Protein AF-A0A6N8XEV0-F1 (afdb_monomer)

Foldseek 3Di:
DALCVLCVQLVHHSVRSVCVVVVNDDDDPVRLCSSCVSVVHDSVVVDPPPPVVVDDPAPLNPDDPPDDPVVSVVSVVD

Nearest PDB structures (foldseek):
  3vk0-assembly1_A  TM=9.276E-01  e=9.199E-03  Neisseria meningitidis MC58
  3vk0-assembly2_B  TM=9.136E-01  e=1.169E-02  Neisseria meningitidis MC58
  3jxc-assembly1_L  TM=8.783E-01  e=3.230E-02  Lederbergvirus P22
  6rnz-assembly2_B  TM=8.925E-01  e=1.134E-01  Deinococcus deserti
  6jq1-assembly1_A  TM=6.691E-01  e=2.063E-01  Deinococcus geothermalis DSM 11300

Solvent-accessible surface area (backbone atoms only — not comparable to full-atom values): 4965 Å² total; per-residue (Å²): 138,50,57,58,55,52,11,63,76,68,76,42,51,41,68,54,44,52,33,40,78,68,70,73,41,90,76,54,73,67,56,49,49,45,50,19,60,74,68,75,45,62,56,74,78,75,49,77,78,59,93,49,73,92,58,81,69,50,76,62,76,75,54,68,94,82,61,58,66,70,59,55,61,50,48,76,75,111

Radius of gyration: 18.46 Å; Cα contacts (8 Å, |Δi|>4): 50; chains: 1; bounding box: 44×23×42 Å

Structure (mmCIF, N/CA/C/O backbone):
data_AF-A0A6N8XEV0-F1
#
_entry.id   AF-A0A6N8XEV0-F1
#
loop_
_atom_site.group_PDB
_atom_site.id
_atom_site.type_symbol
_atom_site.label_atom_id
_atom_site.label_alt_id
_atom_site.label_comp_id
_atom_site.label_asym_id
_atom_site.label_entity_id
_atom_site.label_seq_id
_atom_site.pdbx_PDB_ins_code
_atom_site.Cartn_x
_atom_site.Cartn_y
_atom_site.Cartn_z
_atom_site.occupancy
_atom_site.B_iso_or_equiv
_atom_site.auth_seq_id
_atom_site.auth_comp_id
_atom_site.auth_asym_id
_atom_site.auth_atom_id
_atom_site.pdbx_PDB_model_num
ATOM 1 N N . MET A 1 1 ? -15.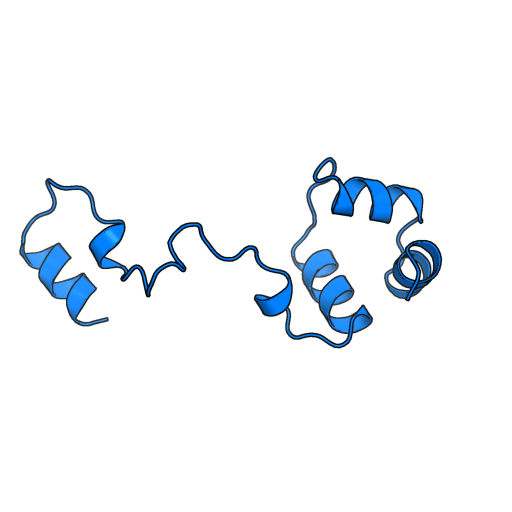129 5.943 -1.419 1.00 88.69 1 MET A N 1
ATOM 2 C CA . MET A 1 1 ? -15.004 4.841 -0.435 1.00 88.69 1 MET A CA 1
ATOM 3 C C . MET A 1 1 ? -14.165 5.308 0.758 1.00 88.69 1 MET A C 1
ATOM 5 O O . MET A 1 1 ? -13.320 6.170 0.564 1.00 88.69 1 MET A O 1
ATOM 9 N N . THR A 1 2 ? -14.396 4.801 1.976 1.00 97.44 2 THR A N 1
ATOM 10 C CA . THR A 1 2 ? -13.542 5.089 3.157 1.00 97.44 2 THR A CA 1
ATOM 11 C C . THR A 1 2 ? -12.589 3.919 3.437 1.00 97.44 2 THR A C 1
ATOM 13 O O . THR A 1 2 ? -12.881 2.800 3.030 1.00 97.44 2 THR A O 1
ATOM 16 N N . GLN A 1 3 ? -11.503 4.123 4.195 1.00 97.38 3 GLN A N 1
ATOM 17 C CA . GLN A 1 3 ? -10.586 3.036 4.600 1.00 97.38 3 GLN A CA 1
ATOM 18 C C . GLN A 1 3 ? -11.297 1.895 5.350 1.00 97.38 3 GLN A C 1
ATOM 20 O O . GLN A 1 3 ? -10.947 0.727 5.203 1.00 97.38 3 GLN A O 1
ATOM 25 N N . ALA A 1 4 ? -12.294 2.230 6.179 1.00 97.81 4 ALA A N 1
ATOM 26 C CA . ALA A 1 4 ? -13.071 1.239 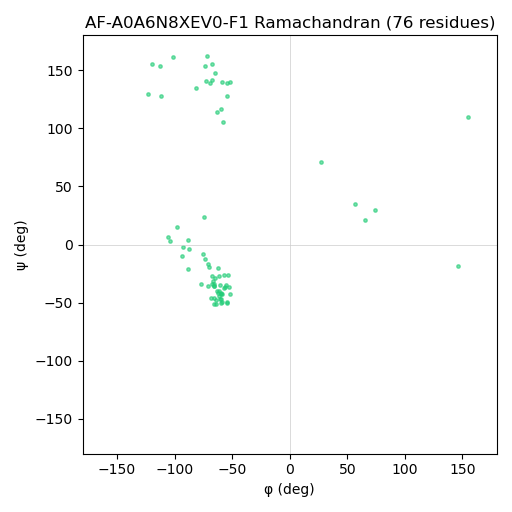6.920 1.00 97.81 4 ALA A CA 1
ATOM 27 C C . ALA A 1 4 ? -13.994 0.428 5.998 1.00 97.81 4 ALA A C 1
ATOM 29 O O . ALA A 1 4 ? -14.176 -0.765 6.226 1.00 97.81 4 ALA A O 1
ATOM 30 N N . GLU A 1 5 ? -14.555 1.067 4.969 1.00 98.00 5 GLU A N 1
ATOM 31 C CA . GLU A 1 5 ? -15.346 0.391 3.936 1.00 98.00 5 GLU A CA 1
ATOM 32 C C . GLU A 1 5 ? -14.474 -0.555 3.109 1.00 98.00 5 GLU A C 1
ATOM 34 O O . GLU A 1 5 ? -14.770 -1.744 3.037 1.00 98.00 5 GLU A O 1
ATOM 39 N N . LEU A 1 6 ? -13.347 -0.048 2.593 1.00 97.56 6 LEU A N 1
ATOM 40 C CA . LEU A 1 6 ? -12.388 -0.843 1.831 1.00 97.56 6 LEU A CA 1
ATOM 41 C C . LEU A 1 6 ? -11.946 -2.064 2.637 1.00 97.56 6 LEU A C 1
ATOM 43 O O . LEU A 1 6 ? -12.053 -3.186 2.157 1.00 97.56 6 LEU A O 1
ATOM 47 N N . GLY A 1 7 ? -11.526 -1.852 3.889 1.00 97.25 7 GLY A N 1
ATOM 48 C CA . GLY A 1 7 ? -11.106 -2.929 4.779 1.00 97.25 7 GLY A CA 1
ATOM 49 C C . GLY A 1 7 ? -12.169 -4.019 4.925 1.00 97.25 7 GLY A C 1
ATOM 50 O O . GLY A 1 7 ? -11.869 -5.191 4.710 1.00 97.25 7 GLY A O 1
ATOM 51 N N . ARG A 1 8 ? -13.428 -3.654 5.202 1.00 97.38 8 ARG A N 1
ATOM 52 C CA . ARG A 1 8 ? -14.519 -4.641 5.279 1.00 97.38 8 ARG A CA 1
ATOM 53 C C . ARG A 1 8 ? -14.694 -5.424 3.980 1.00 97.38 8 ARG A C 1
ATOM 55 O O . ARG A 1 8 ? -14.876 -6.635 4.043 1.00 97.38 8 ARG A O 1
ATOM 62 N N . GLN A 1 9 ? -14.619 -4.754 2.834 1.00 96.94 9 GLN A N 1
ATOM 63 C CA . GLN A 1 9 ? -14.824 -5.373 1.525 1.00 96.94 9 GLN A CA 1
ATOM 64 C C . GLN A 1 9 ? -13.741 -6.408 1.178 1.00 96.94 9 GLN A C 1
ATOM 66 O O . GLN A 1 9 ? -14.050 -7.437 0.581 1.00 96.94 9 GLN A O 1
ATOM 71 N N . ILE A 1 10 ? -12.488 -6.176 1.586 1.00 96.19 10 ILE A N 1
ATOM 72 C CA . ILE A 1 10 ? -11.351 -7.062 1.267 1.00 96.19 10 ILE A CA 1
ATOM 73 C C . ILE A 1 10 ? -10.875 -7.921 2.450 1.00 96.19 10 ILE A C 1
ATOM 75 O O . ILE A 1 10 ? -9.879 -8.635 2.335 1.00 96.19 10 ILE A O 1
ATOM 79 N N . GLY A 1 11 ? -11.584 -7.891 3.582 1.00 96.06 11 GLY A N 1
ATOM 80 C CA . GLY A 1 11 ? -11.246 -8.679 4.771 1.00 96.06 11 GLY A CA 1
ATOM 81 C C . GLY A 1 11 ? -10.033 -8.159 5.551 1.00 96.06 11 GLY A C 1
ATOM 82 O O . GLY A 1 11 ? -9.324 -8.943 6.178 1.00 96.06 11 GLY A O 1
ATOM 83 N N . LEU A 1 12 ? -9.782 -6.849 5.521 1.00 95.94 12 LEU A N 1
ATOM 84 C CA . LEU A 1 12 ? -8.734 -6.169 6.280 1.00 95.94 12 LEU A CA 1
ATOM 85 C C . LEU A 1 12 ? -9.313 -5.245 7.358 1.00 95.94 12 LEU A C 1
ATOM 87 O O . LEU A 1 12 ? -10.410 -4.701 7.246 1.00 95.94 12 LEU A O 1
ATOM 91 N N . SER A 1 13 ? -8.539 -5.011 8.419 1.00 97.75 13 SER A N 1
ATOM 92 C CA . SER A 1 13 ? -8.890 -3.976 9.394 1.00 97.75 13 SER A CA 1
ATOM 93 C C . SER A 1 13 ? -8.644 -2.579 8.812 1.00 97.75 13 SER A C 1
ATOM 95 O O . SER A 1 13 ? -7.746 -2.396 7.987 1.00 97.75 13 SER A O 1
ATOM 97 N N . ARG A 1 14 ? -9.367 -1.560 9.299 1.00 97.69 14 ARG A N 1
ATOM 98 C CA . ARG A 1 14 ? -9.084 -0.152 8.956 1.00 97.69 14 ARG A CA 1
ATOM 99 C C . ARG A 1 14 ? -7.607 0.197 9.196 1.00 97.69 14 ARG A C 1
ATOM 10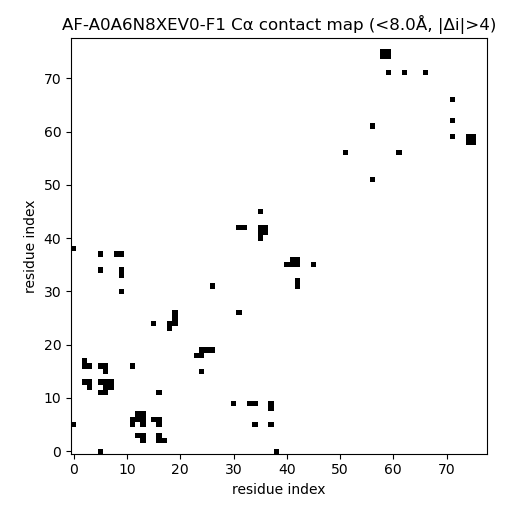1 O O . ARG A 1 14 ? -6.995 0.849 8.360 1.00 97.69 14 ARG A O 1
ATOM 108 N N . THR A 1 15 ? -7.035 -0.252 10.315 1.00 98.00 15 THR A N 1
ATOM 109 C CA . THR A 1 15 ? -5.625 -0.013 10.666 1.00 98.00 15 THR A CA 1
ATOM 110 C C . THR A 1 15 ? -4.669 -0.655 9.662 1.00 98.00 15 THR A C 1
ATOM 112 O O . THR A 1 15 ? -3.684 -0.033 9.281 1.00 98.00 15 THR A O 1
ATOM 115 N N . SER A 1 16 ? -4.973 -1.869 9.192 1.00 97.19 16 SER A N 1
ATOM 116 C CA . SER A 1 16 ? -4.196 -2.543 8.146 1.00 97.19 16 SER A CA 1
ATOM 117 C C . SER A 1 16 ? -4.205 -1.736 6.849 1.00 97.19 16 SER A C 1
ATOM 119 O O . SER A 1 16 ? -3.146 -1.533 6.269 1.00 97.19 16 SER A O 1
ATOM 121 N N . VAL A 1 17 ? -5.371 -1.220 6.440 1.00 97.12 17 VAL A N 1
ATOM 122 C CA . VAL A 1 17 ? -5.495 -0.348 5.259 1.00 97.12 17 VAL A CA 1
ATOM 123 C C . VAL A 1 17 ? -4.658 0.921 5.431 1.00 97.12 17 VAL A C 1
ATOM 125 O O . VAL A 1 17 ? -3.874 1.256 4.552 1.00 97.12 17 VAL A O 1
ATOM 128 N N . THR A 1 18 ? -4.735 1.585 6.589 1.00 97.75 18 THR A N 1
ATOM 129 C CA . THR A 1 18 ? -3.894 2.758 6.874 1.00 97.75 18 THR A CA 1
ATOM 130 C C . THR A 1 18 ? -2.399 2.428 6.814 1.00 97.75 18 THR A C 1
ATOM 132 O O . THR A 1 18 ? -1.632 3.203 6.256 1.00 97.75 18 THR A O 1
ATOM 135 N N . ASN A 1 19 ? -1.955 1.290 7.352 1.00 97.56 19 ASN A N 1
ATOM 136 C CA . ASN A 1 19 ? -0.540 0.914 7.297 1.00 97.56 19 ASN A CA 1
ATOM 137 C C . ASN A 1 19 ? -0.063 0.600 5.873 1.00 97.56 19 ASN A C 1
ATOM 139 O O . ASN A 1 19 ? 1.079 0.921 5.550 1.00 97.56 19 ASN A O 1
ATOM 143 N N . ILE A 1 20 ? 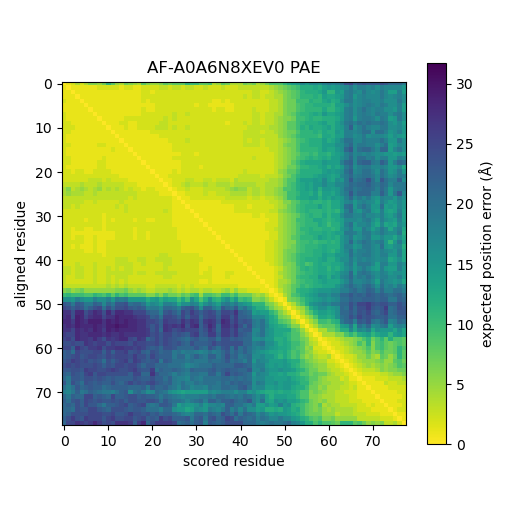-0.928 0.023 5.035 1.00 96.25 20 ILE A N 1
ATOM 144 C CA . ILE A 1 20 ? -0.660 -0.201 3.609 1.00 96.25 20 ILE A CA 1
ATOM 145 C C . ILE A 1 20 ? -0.502 1.138 2.880 1.00 96.25 20 ILE A C 1
ATOM 147 O O . ILE A 1 20 ? 0.516 1.366 2.239 1.00 96.25 20 ILE A O 1
ATOM 151 N N . GLU A 1 21 ? -1.453 2.063 3.039 1.00 94.81 21 GLU A N 1
ATOM 152 C CA . GLU A 1 21 ? -1.404 3.386 2.390 1.00 94.81 21 GLU A CA 1
ATOM 153 C C . GLU A 1 21 ? -0.185 4.219 2.813 1.00 94.81 21 GLU A C 1
ATOM 155 O O . GLU A 1 21 ? 0.285 5.076 2.072 1.00 94.81 21 GLU A O 1
ATOM 160 N N . GLN A 1 22 ? 0.331 3.978 4.018 1.00 96.25 22 GLN A N 1
ATOM 161 C CA . GLN A 1 22 ? 1.526 4.635 4.547 1.00 96.25 22 GLN A CA 1
ATOM 162 C C . GLN A 1 22 ? 2.828 3.899 4.188 1.00 96.25 22 GLN A C 1
ATOM 164 O O . GLN A 1 22 ? 3.883 4.277 4.695 1.00 96.25 22 GLN A O 1
ATOM 169 N N . GLY A 1 23 ? 2.765 2.828 3.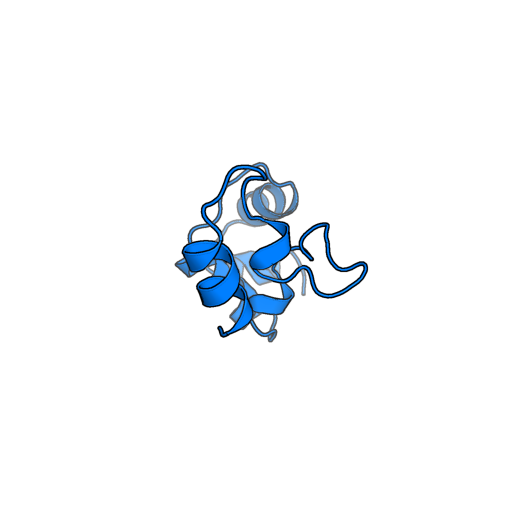389 1.00 92.69 23 GLY A N 1
ATOM 170 C CA . GLY A 1 23 ? 3.929 2.034 2.987 1.00 92.69 23 GLY A CA 1
ATOM 171 C C . GLY A 1 23 ? 4.615 1.296 4.141 1.00 92.69 23 GLY A C 1
ATOM 172 O O . GLY A 1 23 ? 5.790 0.961 4.049 1.00 92.69 23 GLY A O 1
ATOM 173 N N . ARG A 1 24 ? 3.916 1.076 5.262 1.00 95.25 24 ARG A N 1
ATOM 174 C CA . ARG A 1 24 ? 4.470 0.388 6.443 1.00 95.25 24 ARG A CA 1
ATOM 175 C C . ARG A 1 24 ? 4.289 -1.124 6.374 1.00 95.25 24 ARG A C 1
ATOM 177 O O . ARG A 1 24 ? 4.948 -1.838 7.121 1.00 95.25 24 ARG A O 1
ATOM 184 N N . HIS A 1 25 ? 3.342 -1.590 5.564 1.00 94.69 25 HIS A N 1
ATOM 185 C CA . HIS A 1 25 ? 3.028 -3.001 5.378 1.00 94.69 25 HIS A CA 1
ATOM 186 C C . HIS A 1 25 ? 3.149 -3.357 3.901 1.00 94.69 25 HIS A C 1
ATOM 188 O O . HIS A 1 25 ? 2.506 -2.721 3.064 1.00 94.69 25 HIS A O 1
ATOM 194 N N . ASP A 1 26 ? 3.895 -4.421 3.620 1.00 93.06 26 ASP A N 1
ATOM 195 C CA . ASP A 1 26 ? 3.891 -5.042 2.304 1.00 93.06 26 ASP A CA 1
ATOM 196 C C . ASP A 1 26 ? 2.512 -5.637 1.999 1.00 93.06 26 ASP A C 1
ATOM 198 O O . ASP A 1 26 ? 1.788 -6.108 2.885 1.00 93.06 26 ASP A O 1
ATOM 202 N N . VAL A 1 27 ? 2.155 -5.614 0.720 1.00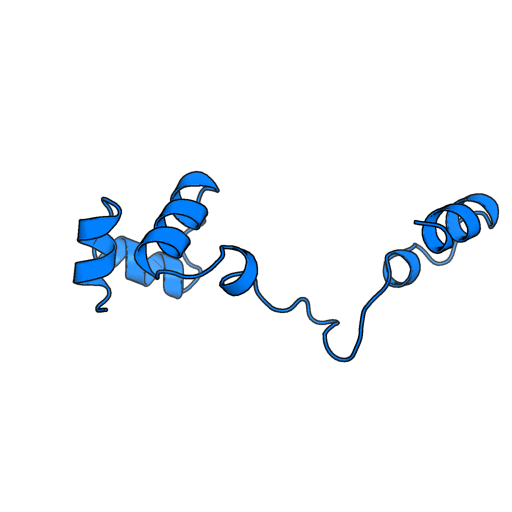 93.94 27 VAL A N 1
ATOM 203 C CA . VAL A 1 27 ? 0.888 -6.131 0.205 1.00 93.94 27 VAL A CA 1
ATOM 204 C C . VAL A 1 27 ? 1.192 -7.363 -0.634 1.00 93.94 27 VAL A C 1
ATOM 206 O O . VAL A 1 27 ? 2.026 -7.320 -1.536 1.00 93.94 27 VAL A O 1
ATOM 209 N N . SER A 1 28 ? 0.516 -8.476 -0.351 1.00 95.38 28 SER A N 1
ATOM 210 C CA . SER A 1 28 ? 0.590 -9.648 -1.231 1.00 95.38 28 SER A CA 1
ATOM 211 C C . SER A 1 28 ? -0.082 -9.366 -2.577 1.00 95.38 28 SER A C 1
ATOM 213 O O . SER A 1 28 ? -1.002 -8.554 -2.661 1.00 95.38 28 SER A O 1
ATOM 215 N N . LEU A 1 29 ? 0.309 -10.085 -3.632 1.00 96.00 29 LEU A N 1
ATOM 216 C CA . LEU A 1 29 ? -0.304 -9.915 -4.954 1.00 96.00 29 LEU A CA 1
ATOM 217 C C . LEU A 1 29 ? -1.830 -10.145 -4.937 1.00 96.00 29 LEU A C 1
ATOM 219 O O . LEU A 1 29 ? -2.565 -9.404 -5.583 1.00 96.00 29 LEU A O 1
ATOM 223 N N . ASP A 1 30 ? -2.318 -11.113 -4.153 1.00 96.06 30 ASP A N 1
ATOM 224 C CA . ASP A 1 30 ? -3.760 -11.334 -3.955 1.00 96.06 30 ASP A CA 1
ATOM 225 C C . ASP A 1 30 ? -4.444 -10.099 -3.356 1.00 96.06 30 ASP A C 1
ATOM 227 O O . ASP A 1 30 ? -5.428 -9.597 -3.898 1.00 96.06 30 ASP A O 1
ATOM 231 N N . GLN A 1 31 ? -3.895 -9.557 -2.266 1.00 96.00 31 GLN A N 1
ATOM 232 C CA . GLN A 1 31 ? -4.441 -8.359 -1.630 1.00 96.00 31 GLN A CA 1
ATOM 233 C C . GLN A 1 31 ? -4.423 -7.163 -2.580 1.00 96.00 31 GLN A C 1
ATOM 235 O O . GLN A 1 31 ? -5.398 -6.420 -2.624 1.00 96.00 31 GLN A O 1
ATOM 240 N N . PHE A 1 32 ? -3.357 -7.002 -3.363 1.00 96.94 32 PHE A N 1
ATOM 241 C CA . PHE A 1 32 ? -3.247 -5.950 -4.366 1.00 96.94 32 PHE A CA 1
ATOM 242 C C . PHE A 1 32 ? -4.376 -6.035 -5.404 1.00 96.94 32 PHE A C 1
ATOM 244 O O . PHE A 1 32 ? -5.092 -5.056 -5.617 1.00 96.94 32 PHE A O 1
ATOM 251 N N . VAL A 1 33 ? -4.611 -7.221 -5.978 1.00 97.44 33 VAL A N 1
ATOM 252 C CA . VAL A 1 33 ? -5.706 -7.444 -6.936 1.00 97.44 33 VAL A CA 1
ATOM 253 C C . VAL A 1 33 ? -7.068 -7.194 -6.284 1.00 97.44 33 VAL A C 1
ATOM 255 O O . VAL A 1 33 ? -7.923 -6.531 -6.869 1.00 97.44 33 VAL A O 1
ATOM 258 N N . ARG A 1 34 ? -7.275 -7.650 -5.044 1.00 97.31 34 ARG A N 1
ATOM 259 C CA . ARG A 1 34 ? -8.537 -7.442 -4.314 1.00 97.31 34 ARG A CA 1
ATOM 260 C C . ARG A 1 34 ? -8.789 -5.969 -3.990 1.00 97.31 34 ARG A C 1
ATOM 262 O O . ARG A 1 34 ? -9.938 -5.536 -4.047 1.00 97.31 34 ARG A O 1
ATOM 269 N N . ILE A 1 35 ? -7.743 -5.193 -3.697 1.00 97.25 35 ILE A N 1
ATOM 270 C CA . ILE A 1 35 ? -7.829 -3.737 -3.517 1.00 97.25 35 ILE A CA 1
ATOM 271 C C . ILE A 1 35 ? -8.255 -3.066 -4.830 1.00 97.25 35 ILE A C 1
ATOM 273 O O . ILE A 1 35 ? -9.188 -2.267 -4.812 1.00 97.25 35 ILE A O 1
ATOM 277 N N . ALA A 1 36 ? -7.633 -3.420 -5.961 1.00 97.56 36 ALA A N 1
ATOM 278 C CA . ALA A 1 36 ? -7.983 -2.872 -7.275 1.00 97.56 36 ALA A CA 1
ATOM 279 C C . ALA A 1 36 ? -9.442 -3.167 -7.652 1.00 97.56 36 ALA A C 1
ATOM 281 O O . ALA A 1 36 ? -10.190 -2.259 -8.009 1.00 97.56 36 ALA A O 1
ATOM 282 N N . MET A 1 37 ? -9.877 -4.418 -7.465 1.00 97.31 37 MET A N 1
ATOM 283 C CA . MET A 1 37 ? -11.266 -4.823 -7.687 1.00 97.31 37 MET A CA 1
ATOM 284 C C . MET A 1 37 ? -12.245 -4.051 -6.797 1.00 97.31 37 MET A C 1
ATOM 286 O O . MET A 1 37 ? -13.289 -3.621 -7.274 1.00 97.31 37 MET A O 1
ATOM 290 N N . ALA A 1 38 ? -11.918 -3.857 -5.515 1.00 97.25 38 ALA A N 1
ATOM 291 C CA . ALA A 1 38 ? -12.765 -3.105 -4.590 1.00 97.25 38 ALA A CA 1
ATOM 292 C C . ALA A 1 38 ? -12.853 -1.609 -4.933 1.00 97.25 38 ALA A C 1
ATOM 294 O O . ALA A 1 38 ? -13.848 -0.962 -4.615 1.00 97.25 38 ALA A O 1
ATOM 295 N N . LEU A 1 39 ? -11.818 -1.069 -5.576 1.00 96.38 39 LEU A N 1
ATOM 296 C CA . LEU A 1 39 ? -11.760 0.304 -6.074 1.00 96.38 39 LEU A CA 1
ATOM 297 C C . LEU A 1 39 ? -12.342 0.469 -7.486 1.00 96.38 39 LEU A C 1
ATOM 299 O O . LEU A 1 39 ? -12.408 1.600 -7.958 1.00 96.38 39 LEU A O 1
ATOM 303 N N . GLU A 1 40 ? -12.754 -0.621 -8.141 1.00 97.06 40 GLU A N 1
ATOM 304 C CA . GLU A 1 40 ? -13.250 -0.633 -9.525 1.00 97.06 40 GLU A CA 1
ATOM 305 C C . GLU A 1 40 ? -12.246 -0.041 -10.532 1.00 97.06 40 GLU A C 1
ATOM 307 O O . GLU A 1 40 ? -12.615 0.597 -11.517 1.00 97.06 40 GLU A O 1
ATOM 312 N N . VAL A 1 41 ? -10.952 -0.267 -10.291 1.00 97.06 41 VAL A N 1
ATOM 313 C CA . VAL A 1 41 ? -9.867 0.142 -11.189 1.00 97.06 41 VAL A CA 1
ATOM 314 C C . VAL A 1 41 ? -9.081 -1.069 -11.666 1.00 97.06 41 VAL A C 1
ATOM 316 O O . VAL A 1 41 ? -9.027 -2.107 -11.003 1.00 97.06 41 VAL A O 1
ATOM 319 N N . ALA A 1 42 ? -8.441 -0.928 -12.822 1.00 96.31 42 ALA A N 1
ATOM 320 C CA . ALA A 1 42 ? -7.491 -1.924 -13.284 1.00 96.31 42 ALA A CA 1
ATOM 321 C C . ALA A 1 42 ? -6.243 -1.923 -12.367 1.00 96.31 42 ALA A C 1
ATOM 323 O O . ALA A 1 42 ? -5.838 -0.845 -11.915 1.00 96.31 42 ALA A O 1
ATOM 324 N N . PRO A 1 43 ? -5.640 -3.083 -12.038 1.00 95.19 43 PRO A N 1
ATOM 325 C CA . PRO A 1 43 ? -4.532 -3.157 -11.081 1.00 95.19 43 PRO A CA 1
ATOM 326 C C . PRO A 1 43 ? -3.342 -2.253 -11.427 1.00 95.19 43 PRO A C 1
ATOM 328 O O . PRO A 1 43 ? -2.743 -1.658 -10.536 1.00 95.19 43 PRO A O 1
ATOM 331 N N . GLU A 1 44 ? -3.037 -2.078 -12.712 1.00 93.69 44 GLU A N 1
ATOM 332 C CA . GLU A 1 44 ? -1.988 -1.185 -13.205 1.00 93.69 44 GLU A CA 1
ATOM 333 C C . GLU A 1 44 ? -2.168 0.275 -12.763 1.00 93.69 44 GLU A C 1
ATOM 335 O O . GLU A 1 44 ? -1.182 0.985 -12.593 1.00 93.69 44 GLU A O 1
ATOM 340 N N . ALA A 1 45 ? -3.401 0.715 -12.493 1.00 93.44 45 ALA A N 1
ATOM 341 C CA . ALA A 1 45 ? -3.682 2.067 -12.015 1.00 93.44 45 ALA A CA 1
ATOM 342 C C . ALA A 1 45 ? -3.215 2.307 -10.567 1.00 93.44 45 ALA A C 1
ATOM 344 O O . ALA A 1 45 ? -3.121 3.458 -10.141 1.00 93.44 45 ALA A O 1
ATOM 345 N N . LEU A 1 46 ? -2.944 1.240 -9.805 1.00 92.81 46 LEU A N 1
ATOM 346 C CA . LEU A 1 46 ? -2.401 1.310 -8.444 1.00 92.81 46 LEU A CA 1
ATOM 347 C C . LEU A 1 46 ? -0.875 1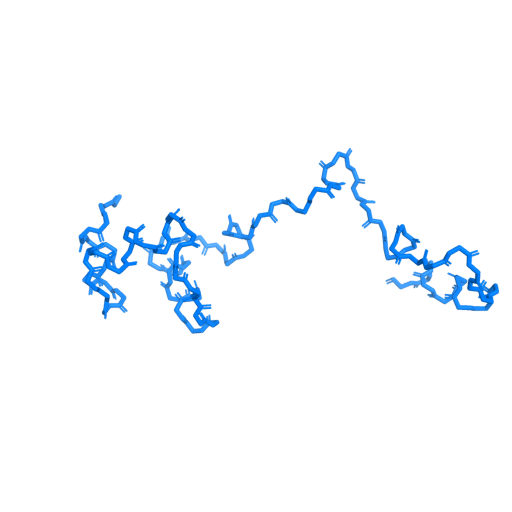.205 -8.406 1.00 92.81 46 LEU A C 1
ATOM 349 O O . LEU A 1 46 ? -0.279 1.403 -7.345 1.00 92.81 46 LEU A O 1
ATOM 353 N N . LEU A 1 47 ? -0.238 0.867 -9.530 1.00 90.25 47 LEU A N 1
ATOM 354 C CA . LEU A 1 47 ? 1.213 0.853 -9.604 1.00 90.25 47 LEU A CA 1
ATOM 355 C C . LEU A 1 47 ? 1.733 2.294 -9.618 1.00 90.25 47 LEU A C 1
ATOM 357 O O . LEU A 1 47 ? 1.144 3.165 -10.267 1.00 90.25 47 LEU A O 1
ATOM 361 N N . PRO A 1 48 ? 2.842 2.573 -8.916 1.00 82.81 48 PRO A N 1
ATOM 362 C CA . PRO A 1 48 ? 3.513 3.846 -9.080 1.00 82.81 48 PRO A CA 1
ATOM 363 C C . PRO A 1 48 ? 3.920 3.993 -10.544 1.00 82.81 48 PRO A C 1
ATOM 365 O O . PRO A 1 48 ? 4.402 3.044 -11.167 1.00 82.81 48 PRO A O 1
ATOM 368 N N . ARG A 1 49 ? 3.775 5.205 -11.082 1.00 76.25 49 ARG A N 1
ATOM 369 C CA . ARG A 1 49 ? 4.473 5.557 -12.316 1.00 76.25 49 ARG A CA 1
ATOM 370 C C . ARG A 1 49 ? 5.957 5.403 -12.024 1.00 76.25 49 ARG A C 1
ATOM 372 O O . ARG A 1 49 ? 6.470 6.051 -11.110 1.00 76.25 49 ARG A O 1
ATOM 379 N N . LEU A 1 50 ? 6.612 4.485 -12.726 1.00 64.19 50 LEU A N 1
ATOM 380 C CA . LEU A 1 50 ? 8.051 4.305 -12.607 1.00 64.19 50 LEU A CA 1
ATOM 381 C C . LEU A 1 50 ? 8.695 5.670 -12.882 1.00 64.19 50 LEU A C 1
ATOM 383 O O . LEU A 1 50 ? 8.348 6.326 -13.863 1.00 64.19 50 LEU A O 1
ATOM 387 N N . ALA A 1 51 ? 9.561 6.142 -11.983 1.00 50.72 51 ALA A N 1
ATOM 388 C CA . ALA A 1 51 ? 10.335 7.355 -12.224 1.00 50.72 51 ALA A CA 1
ATOM 389 C C . ALA A 1 51 ? 11.146 7.126 -13.514 1.00 50.72 51 ALA A C 1
ATOM 391 O O . ALA A 1 51 ? 12.055 6.304 -13.530 1.00 50.72 51 ALA A O 1
ATOM 392 N N . GLY A 1 52 ? 10.705 7.758 -14.602 1.00 51.06 52 GLY A N 1
ATOM 393 C CA . GLY A 1 52 ? 10.962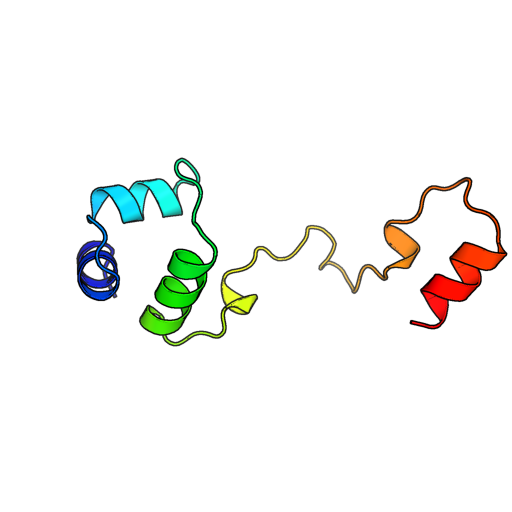 7.350 -15.991 1.00 51.06 52 GLY A CA 1
ATOM 394 C C . GLY A 1 52 ? 9.773 7.670 -16.911 1.00 51.06 52 GLY A C 1
ATOM 395 O O . GLY A 1 52 ? 9.929 7.852 -18.112 1.00 51.06 52 GLY A O 1
ATOM 396 N N . ASP A 1 53 ? 8.587 7.885 -16.336 1.00 49.34 53 ASP A N 1
ATOM 397 C CA . ASP A 1 53 ? 7.377 8.342 -17.037 1.00 49.34 53 ASP A CA 1
ATOM 398 C C . ASP A 1 53 ? 7.401 9.849 -17.415 1.00 49.34 53 ASP A C 1
ATOM 400 O O . ASP A 1 53 ? 6.359 10.474 -17.598 1.00 49.34 53 ASP A O 1
ATOM 404 N N . GLU A 1 54 ? 8.599 10.438 -17.543 1.00 50.81 54 GLU A N 1
ATOM 405 C CA . GLU A 1 54 ? 8.842 11.626 -18.388 1.00 50.81 54 GLU A CA 1
ATOM 406 C C . GLU A 1 54 ? 8.870 11.233 -19.885 1.00 50.81 54 GLU A C 1
ATOM 408 O O . GLU A 1 54 ? 8.837 12.088 -20.767 1.00 50.81 54 GLU A O 1
ATOM 413 N N . GLY A 1 55 ? 8.847 9.936 -20.196 1.00 50.72 55 GLY A N 1
ATOM 414 C CA . GLY A 1 55 ? 8.649 9.415 -21.538 1.00 50.72 55 GLY A CA 1
ATOM 415 C C . GLY A 1 55 ? 9.269 8.036 -21.640 1.00 50.72 55 GLY A C 1
ATOM 416 O O . GLY A 1 55 ? 10.483 7.936 -21.601 1.00 50.72 55 GLY A O 1
ATOM 417 N N . GLN A 1 56 ? 8.425 7.005 -21.750 1.00 52.91 56 GLN A N 1
ATOM 418 C CA . GLN A 1 56 ? 8.757 5.673 -22.273 1.00 52.91 56 GLN A CA 1
ATOM 419 C C . GLN A 1 56 ? 10.232 5.275 -22.096 1.00 52.91 56 GLN A C 1
ATOM 421 O O . GLN A 1 56 ? 10.963 5.212 -23.081 1.00 52.91 56 GLN A O 1
ATOM 426 N N . SER A 1 57 ? 10.678 4.996 -20.866 1.00 53.91 57 SER A N 1
ATOM 427 C CA . SER A 1 57 ? 11.936 4.263 -20.733 1.00 53.91 57 SER A CA 1
ATOM 428 C C . SER A 1 57 ? 11.750 2.888 -21.369 1.00 53.91 57 SER A C 1
ATOM 430 O O . SER A 1 57 ? 10.931 2.077 -20.929 1.00 53.91 57 SER A O 1
ATOM 432 N N . THR A 1 58 ? 12.471 2.671 -22.457 1.00 61.06 58 THR A N 1
ATOM 433 C CA . THR A 1 58 ? 12.558 1.408 -23.180 1.00 61.06 58 THR A CA 1
ATOM 434 C C . THR A 1 58 ? 13.371 0.406 -22.365 1.00 61.06 58 THR A C 1
ATOM 436 O O . THR A 1 58 ? 14.129 0.774 -21.467 1.00 61.06 58 THR A O 1
ATOM 439 N N . MET A 1 59 ? 13.254 -0.889 -22.681 1.00 59.59 59 MET A N 1
ATOM 440 C CA . MET A 1 59 ? 14.095 -1.931 -22.071 1.00 59.59 59 MET A CA 1
ATOM 441 C C . MET A 1 59 ? 15.597 -1.614 -22.210 1.00 59.59 59 MET A C 1
ATOM 443 O O . MET A 1 59 ? 16.387 -2.015 -21.358 1.00 59.59 59 MET A O 1
ATOM 447 N N . VAL A 1 60 ? 15.961 -0.848 -23.244 1.00 61.31 60 VAL A N 1
ATOM 448 C CA . VAL A 1 60 ? 17.316 -0.379 -23.548 1.00 61.31 60 VAL A CA 1
ATOM 449 C C . VAL A 1 60 ? 17.845 0.615 -22.505 1.00 61.31 60 VAL A C 1
ATOM 451 O O . VAL A 1 60 ? 19.032 0.589 -22.199 1.00 61.31 60 VAL A O 1
ATOM 454 N N . ASP A 1 61 ? 16.986 1.421 -21.876 1.00 67.44 61 ASP A N 1
ATOM 455 C CA . ASP A 1 61 ? 17.400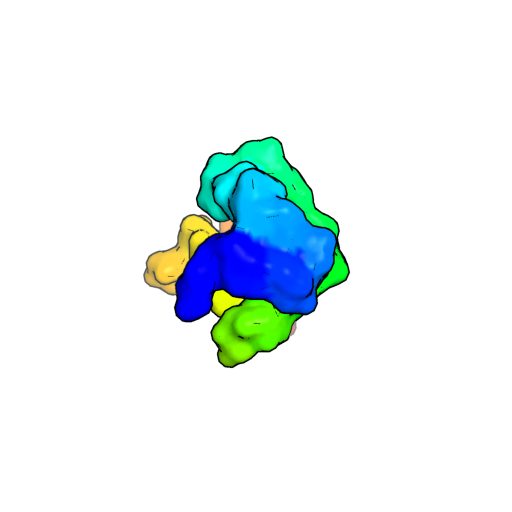 2.440 -20.894 1.00 67.44 61 ASP A CA 1
ATOM 456 C C . ASP A 1 61 ? 17.831 1.848 -19.540 1.00 67.44 61 ASP A C 1
ATOM 458 O O . ASP A 1 61 ? 18.402 2.539 -18.696 1.00 67.44 61 ASP A O 1
ATOM 462 N N . LEU A 1 62 ? 17.555 0.561 -19.319 1.00 69.81 62 LEU A N 1
ATOM 463 C CA . LEU A 1 62 ? 17.889 -0.175 -18.096 1.00 69.81 62 LEU A CA 1
ATOM 464 C C . LEU A 1 62 ? 19.098 -1.109 -18.278 1.00 69.81 62 LEU A C 1
ATOM 466 O O . LEU A 1 62 ? 19.442 -1.863 -17.364 1.00 69.81 62 LEU A O 1
ATOM 470 N N . LEU A 1 63 ? 19.722 -1.090 -19.456 1.00 76.62 63 LEU A N 1
ATOM 471 C CA . LEU A 1 63 ? 20.842 -1.953 -19.806 1.00 76.62 63 LEU A CA 1
ATOM 472 C C . LEU A 1 63 ? 22.171 -1.407 -19.244 1.00 76.62 63 LEU A C 1
ATOM 474 O O . LEU A 1 63 ? 22.450 -0.217 -19.385 1.00 76.62 63 LEU A O 1
ATOM 478 N N . PRO A 1 64 ? 23.019 -2.256 -18.626 1.00 80.44 64 PRO A N 1
ATOM 479 C CA . PRO A 1 64 ? 24.399 -1.903 -18.302 1.00 80.44 64 PRO A CA 1
ATOM 480 C C . PRO A 1 64 ? 25.171 -1.352 -19.509 1.00 80.44 64 PRO A C 1
ATOM 482 O O . PRO A 1 64 ? 25.059 -1.878 -20.618 1.00 80.44 64 PRO A O 1
ATOM 485 N N . GLU A 1 65 ? 25.994 -0.325 -19.277 1.00 76.81 65 GLU A N 1
ATOM 486 C CA . GLU A 1 65 ? 26.765 0.359 -20.330 1.00 76.81 65 GLU A CA 1
ATOM 487 C C . GLU A 1 65 ? 27.783 -0.554 -21.039 1.00 76.81 65 GLU A C 1
ATOM 489 O O . GLU A 1 65 ? 28.217 -0.257 -22.150 1.00 76.81 65 GLU A O 1
ATOM 494 N N . ASP A 1 66 ? 28.169 -1.668 -20.414 1.00 85.31 66 ASP A N 1
ATOM 495 C CA . ASP A 1 66 ? 29.180 -2.610 -20.896 1.00 85.31 66 ASP A CA 1
ATOM 496 C C . ASP A 1 66 ? 28.598 -3.837 -21.613 1.00 85.31 66 ASP A C 1
ATOM 498 O O . ASP A 1 66 ? 29.299 -4.831 -21.837 1.00 85.31 66 ASP A O 1
ATOM 502 N N . LEU A 1 67 ? 27.323 -3.789 -22.000 1.00 83.62 67 LEU A N 1
ATOM 503 C CA . LEU A 1 67 ? 26.697 -4.917 -22.671 1.00 83.62 67 LEU A CA 1
ATOM 504 C C . LEU A 1 67 ? 27.243 -5.152 -24.092 1.00 83.62 67 LEU A C 1
ATOM 506 O O . LEU A 1 67 ? 27.403 -4.215 -24.877 1.00 83.62 67 LEU A O 1
ATOM 510 N N . PRO A 1 68 ? 27.464 -6.425 -24.474 1.00 89.81 68 PRO A N 1
ATOM 511 C CA . PRO A 1 68 ? 27.733 -6.802 -25.855 1.00 89.81 68 PRO A CA 1
ATOM 512 C C . PRO A 1 68 ? 26.645 -6.296 -26.809 1.00 89.81 68 PRO A C 1
ATOM 514 O O . PRO A 1 68 ? 25.453 -6.430 -26.532 1.00 89.81 68 PRO A O 1
ATOM 517 N N . THR A 1 69 ? 27.057 -5.798 -27.976 1.00 83.06 69 THR A N 1
ATOM 518 C CA . THR A 1 69 ? 26.170 -5.211 -28.996 1.00 83.06 69 THR A CA 1
ATOM 519 C C . THR A 1 69 ? 25.010 -6.127 -29.396 1.00 83.06 69 THR A C 1
ATOM 521 O O . THR A 1 69 ? 23.891 -5.655 -29.556 1.00 83.06 69 THR A O 1
ATOM 524 N N . GLU A 1 70 ? 25.235 -7.442 -29.466 1.00 86.69 70 GLU A N 1
ATOM 525 C CA . GLU A 1 70 ? 24.199 -8.431 -29.806 1.00 86.69 70 GLU A CA 1
ATOM 526 C C . GLU A 1 70 ? 23.016 -8.430 -28.818 1.00 86.69 70 GLU A C 1
ATOM 528 O O . GLU A 1 70 ? 21.865 -8.615 -29.217 1.00 86.69 70 GLU A O 1
ATOM 533 N N . LEU A 1 71 ? 23.280 -8.184 -27.530 1.00 81.56 71 LEU A N 1
ATOM 534 C CA . LEU A 1 71 ? 22.239 -8.128 -26.500 1.00 81.56 71 LEU A CA 1
ATOM 535 C C . LEU A 1 71 ? 21.459 -6.811 -26.549 1.00 81.56 71 LEU A C 1
ATOM 537 O O . LEU A 1 71 ? 20.250 -6.817 -26.326 1.00 81.56 71 LEU A O 1
ATOM 541 N N . VAL A 1 72 ? 22.125 -5.709 -26.899 1.00 82.62 72 VAL A N 1
ATOM 542 C CA . VAL A 1 72 ? 21.470 -4.409 -27.110 1.00 82.62 72 VAL A CA 1
ATOM 543 C C . VAL A 1 72 ? 20.538 -4.477 -28.326 1.00 82.62 72 VAL A C 1
ATOM 545 O O . VAL A 1 72 ? 19.373 -4.101 -28.233 1.00 82.62 72 VAL A O 1
ATOM 548 N N . GLU A 1 73 ? 21.003 -5.051 -29.438 1.00 83.31 73 GLU A N 1
ATOM 549 C CA . GLU A 1 73 ? 20.199 -5.252 -30.655 1.00 83.31 73 GLU A CA 1
ATOM 550 C C . GLU A 1 73 ? 19.029 -6.227 -30.455 1.00 83.31 73 GLU A C 1
ATOM 552 O O . GLU A 1 73 ? 18.015 -6.165 -31.151 1.00 83.31 73 GLU A O 1
ATOM 557 N N . TRP A 1 74 ? 19.157 -7.188 -29.541 1.00 83.25 74 TRP A N 1
ATOM 558 C CA . TRP A 1 74 ? 18.035 -8.034 -29.144 1.00 83.25 74 TRP A CA 1
ATOM 559 C C . TRP A 1 74 ? 16.971 -7.242 -28.377 1.00 83.25 74 TRP A C 1
ATOM 561 O O . TRP A 1 74 ? 15.795 -7.362 -28.715 1.00 83.25 74 TRP A O 1
ATOM 571 N N . ALA A 1 75 ? 17.374 -6.420 -27.404 1.00 78.81 75 ALA A N 1
ATOM 572 C CA . ALA A 1 75 ? 16.452 -5.644 -26.575 1.00 78.81 75 ALA A CA 1
ATOM 573 C C . ALA A 1 75 ? 15.674 -4.582 -27.372 1.00 78.81 75 ALA A C 1
ATOM 575 O O . ALA A 1 75 ? 14.504 -4.357 -27.088 1.00 78.81 75 ALA A O 1
ATOM 576 N N . ASP A 1 76 ? 16.293 -3.979 -28.391 1.00 78.94 76 ASP A N 1
ATOM 577 C CA . ASP A 1 76 ? 15.660 -2.973 -29.264 1.00 78.94 76 ASP A CA 1
ATOM 578 C C . ASP A 1 76 ? 14.581 -3.562 -30.200 1.00 78.94 76 ASP A C 1
ATOM 580 O O . ASP A 1 76 ? 13.726 -2.854 -30.725 1.00 78.94 76 ASP A O 1
ATOM 584 N N . ARG A 1 77 ? 14.599 -4.884 -30.421 1.00 76.62 77 ARG A N 1
ATOM 585 C CA . ARG A 1 77 ? 13.637 -5.590 -31.289 1.00 76.62 77 ARG A CA 1
ATOM 586 C C . ARG A 1 77 ? 12.414 -6.139 -30.547 1.00 76.62 77 ARG A C 1
ATOM 588 O O . ARG A 1 77 ? 11.582 -6.781 -31.195 1.00 76.62 77 ARG A O 1
ATOM 595 N N . LEU A 1 78 ? 12.349 -5.973 -29.226 1.00 68.56 78 LEU A N 1
ATOM 596 C CA . LEU A 1 78 ? 11.317 -6.532 -28.349 1.00 68.56 78 LEU A CA 1
ATOM 597 C C . LEU A 1 78 ? 10.148 -5.559 -28.158 1.00 68.56 78 LEU A C 1
ATOM 599 O O . LEU A 1 78 ? 8.994 -6.042 -28.196 1.00 68.56 78 LEU A O 1
#

Mean predicted aligned error: 10.3 Å

pLDDT: mean 86.04, std 14.86, range [49.34, 98.0]

Sequence (78 aa):
MTQAELGRQIGLSRTSVTNIEQGRHDVSLDQFVRIAMALEVAPEALLPRLAGDEGQSTMVDLLPEDLPTELVEWADRL

Secondary structure (DSSP, 8-state):
--HHHHHHHHT--HHHHHHHHTT-S---HHHHHHHHHHTTS-GGGGSPPPTTTTS---GGGGS-TT--HHHHHHHTT-